Protein AF-A0A925MER8-F1 (afdb_monomer)

Nearest PDB structures (foldseek):
  7y6e-assembly1_A  TM=7.657E-01  e=1.949E-02  Chelicerata
  1x5z-assembly1_A  TM=6.370E-01  e=1.069E-02  Homo sapiens
  4pbx-assembly1_A  TM=6.814E-01  e=9.476E-02  Homo sapiens
  4zma-assembly1_T  TM=6.089E-01  e=8.496E-02  Homo sapiens

Sequence (125 aa):
MDCRASITAAGPATGTFGAPIRLTATAACNTGAAEVQWLRKVNSSTVVIQPFGASATVDVTADVVGNSTFFAQARTQGTARSQATSNNVVVKVADNAPLCTAVRMTSPGNGAVPHGGHGAGADGE

Solvent-accessible surface area (backbone atoms only — not comparable to full-atom values): 7463 Å² total; per-residue (Å²): 136,82,71,64,35,44,37,43,48,49,58,60,60,59,46,41,39,76,36,79,44,62,35,41,43,51,64,48,43,87,60,71,56,46,23,28,25,36,34,36,39,56,92,92,45,77,42,80,76,39,72,74,34,79,59,42,59,50,77,43,68,33,83,60,72,41,78,42,37,33,37,37,35,22,24,42,68,95,56,93,56,78,56,23,64,28,50,79,41,58,25,40,21,40,72,64,65,70,82,69,78,74,78,72,75,70,62,78,71,94,71,70,83,76,77,76,74,87,78,82,85,84,90,88,132

Secondary structure (DSSP, 8-state):
-----EEEEE--SEEETTSEEEEEEEEE-SSS-EEEEEEEEETTEEEEEEEEES--EEEEE--SSEEEEEEEEEEETT-SS--EEPPPEEEEEEP-----TT-----------------------

pLDDT: mean 76.68, std 17.17, range [40.53, 93.38]

Structure (mmCIF, N/CA/C/O backbone):
data_AF-A0A925MER8-F1
#
_entry.id   AF-A0A925MER8-F1
#
loop_
_atom_site.group_PDB
_atom_site.id
_atom_site.type_symbol
_atom_site.label_atom_id
_atom_site.label_alt_id
_atom_site.label_comp_id
_atom_site.label_asym_id
_atom_site.label_entity_id
_atom_site.label_seq_id
_atom_site.pdbx_PDB_ins_code
_atom_site.Cartn_x
_atom_site.Cartn_y
_atom_site.Cartn_z
_atom_site.occupancy
_atom_site.B_iso_or_equiv
_atom_site.auth_seq_id
_atom_site.auth_comp_id
_atom_site.auth_asym_id
_atom_site.auth_atom_id
_atom_site.pdbx_PDB_model_num
ATOM 1 N N . MET A 1 1 ? -8.692 4.510 27.794 1.00 47.38 1 MET A N 1
ATOM 2 C CA . MET A 1 1 ? -8.894 3.355 26.893 1.00 47.38 1 MET A CA 1
ATOM 3 C C . MET A 1 1 ? -8.206 3.673 25.579 1.00 47.38 1 MET A C 1
ATOM 5 O O . MET A 1 1 ? -8.809 4.244 24.679 1.00 47.38 1 MET A O 1
ATOM 9 N N . ASP A 1 2 ? -6.919 3.372 25.494 1.00 53.72 2 ASP A N 1
ATOM 10 C CA . ASP A 1 2 ? -6.120 3.596 24.297 1.00 53.72 2 ASP A CA 1
ATOM 11 C C . ASP A 1 2 ? -6.323 2.391 23.384 1.00 53.72 2 ASP A C 1
ATOM 13 O O . ASP A 1 2 ? -5.899 1.275 23.693 1.00 53.72 2 ASP A O 1
ATOM 17 N N . CYS A 1 3 ? -7.054 2.579 22.287 1.00 57.88 3 CYS A N 1
ATOM 18 C CA . CYS A 1 3 ? -7.151 1.538 21.279 1.00 57.88 3 CYS A CA 1
ATOM 19 C C . CYS A 1 3 ? -5.821 1.498 20.520 1.00 57.88 3 CYS A C 1
ATOM 21 O O . CYS A 1 3 ? -5.539 2.348 19.671 1.00 57.88 3 CYS A O 1
ATOM 23 N N . ARG A 1 4 ? -4.956 0.559 20.908 1.00 70.00 4 ARG A N 1
ATOM 24 C CA . ARG A 1 4 ? -3.635 0.377 20.315 1.00 70.00 4 ARG A CA 1
ATOM 25 C C . ARG A 1 4 ? -3.790 -0.522 19.099 1.00 70.00 4 ARG A C 1
ATOM 27 O O . ARG A 1 4 ? -3.743 -1.743 19.218 1.00 70.00 4 ARG A O 1
ATOM 34 N N . ALA A 1 5 ? -3.984 0.093 17.938 1.00 78.75 5 ALA A N 1
ATOM 35 C CA . ALA A 1 5 ? -3.883 -0.625 16.680 1.00 78.75 5 ALA A CA 1
ATOM 36 C C . ALA A 1 5 ? -2.422 -1.065 16.461 1.00 78.75 5 ALA A C 1
ATOM 38 O O . ALA A 1 5 ? -1.489 -0.319 16.764 1.00 78.75 5 ALA A O 1
ATOM 39 N N . SER A 1 6 ? -2.197 -2.265 15.943 1.00 83.12 6 SER A N 1
ATOM 40 C CA . SER A 1 6 ? -0.920 -2.659 15.344 1.00 83.12 6 SER A CA 1
ATOM 41 C C . SER A 1 6 ? -1.143 -2.895 13.860 1.00 83.12 6 SER A C 1
ATOM 43 O O . SER A 1 6 ? -2.214 -3.351 13.465 1.00 83.12 6 SER A O 1
ATOM 45 N N . ILE A 1 7 ? -0.165 -2.542 13.025 1.00 88.81 7 ILE A N 1
ATOM 46 C CA . ILE A 1 7 ? -0.233 -2.813 11.591 1.00 88.81 7 ILE A CA 1
ATOM 47 C C . ILE A 1 7 ? 1.139 -3.185 11.038 1.00 88.81 7 ILE A C 1
ATOM 49 O O . ILE A 1 7 ? 2.155 -2.577 11.373 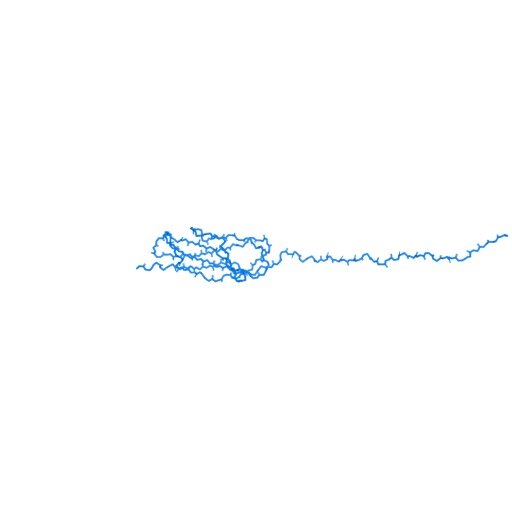1.00 88.81 7 ILE A O 1
ATOM 53 N N . THR A 1 8 ? 1.167 -4.188 10.171 1.00 89.94 8 THR A N 1
ATOM 54 C CA . THR A 1 8 ? 2.364 -4.615 9.440 1.00 89.94 8 THR A CA 1
ATOM 55 C C . THR A 1 8 ? 2.005 -4.773 7.974 1.00 89.94 8 THR A C 1
ATOM 57 O O . THR A 1 8 ? 0.947 -5.315 7.667 1.00 89.94 8 THR A O 1
ATOM 60 N N . ALA A 1 9 ? 2.859 -4.280 7.082 1.00 89.50 9 ALA A N 1
ATOM 61 C CA . ALA A 1 9 ? 2.678 -4.365 5.641 1.00 89.50 9 ALA A CA 1
ATOM 62 C C . ALA A 1 9 ? 3.739 -5.288 5.032 1.00 89.50 9 ALA A C 1
ATOM 64 O O . ALA A 1 9 ? 4.920 -5.218 5.373 1.00 89.50 9 ALA A O 1
ATOM 65 N N . ALA A 1 10 ? 3.307 -6.133 4.106 1.00 88.56 10 ALA A N 1
ATOM 66 C CA . ALA A 1 10 ? 4.130 -7.058 3.351 1.00 88.56 10 ALA A CA 1
ATOM 67 C C . ALA A 1 10 ? 3.813 -6.933 1.858 1.00 88.56 10 ALA A C 1
ATOM 69 O O . ALA A 1 10 ? 2.688 -6.634 1.453 1.00 88.56 10 ALA A O 1
ATOM 70 N N . GLY A 1 11 ? 4.824 -7.165 1.036 1.00 87.19 11 GLY A N 1
ATOM 71 C CA . GLY A 1 11 ? 4.732 -7.069 -0.411 1.00 87.19 11 GLY A CA 1
ATOM 72 C C . GLY A 1 11 ? 6.007 -7.582 -1.065 1.00 87.19 11 GLY A C 1
ATOM 73 O O . GLY A 1 11 ? 6.990 -7.844 -0.364 1.00 87.19 11 GLY A O 1
ATOM 74 N N . PRO A 1 12 ? 6.013 -7.737 -2.394 1.00 85.81 12 PRO A N 1
ATOM 75 C CA . PRO A 1 12 ? 7.214 -8.135 -3.106 1.00 85.81 12 PRO A CA 1
ATOM 76 C C . PRO A 1 12 ? 8.263 -7.018 -3.036 1.00 85.81 12 PRO A C 1
ATOM 78 O O . PRO A 1 12 ? 7.935 -5.841 -3.127 1.00 85.81 12 PRO A O 1
ATOM 81 N N . ALA A 1 13 ? 9.539 -7.377 -2.894 1.00 83.31 13 ALA A N 1
ATOM 82 C CA . ALA A 1 13 ? 10.635 -6.400 -2.890 1.00 83.31 13 ALA A CA 1
ATOM 83 C C . ALA A 1 13 ? 10.943 -5.846 -4.296 1.00 83.31 13 ALA A C 1
ATOM 85 O O . ALA A 1 13 ? 11.594 -4.809 -4.443 1.00 83.31 13 ALA A O 1
ATOM 86 N N . THR A 1 14 ? 10.474 -6.531 -5.338 1.00 82.25 14 THR A N 1
ATOM 87 C CA . THR A 1 14 ? 10.684 -6.181 -6.742 1.00 82.25 14 THR A CA 1
ATOM 88 C C . THR A 1 14 ? 9.377 -6.261 -7.520 1.00 82.25 14 THR A C 1
ATOM 90 O O . THR A 1 14 ? 8.490 -7.051 -7.203 1.00 82.25 14 THR A O 1
ATOM 93 N N . GLY A 1 15 ? 9.258 -5.428 -8.546 1.00 82.62 15 GLY A N 1
ATOM 94 C CA . GLY A 1 15 ? 8.139 -5.436 -9.477 1.00 82.62 15 GLY A CA 1
ATOM 95 C C . GLY A 1 15 ? 8.611 -5.129 -10.890 1.00 82.62 15 GLY A C 1
ATOM 96 O O . GLY A 1 15 ? 9.740 -4.683 -11.102 1.00 82.62 15 GLY A O 1
ATOM 97 N N . THR A 1 16 ? 7.724 -5.346 -11.848 1.00 83.31 16 THR A N 1
ATOM 98 C CA . THR A 1 16 ? 7.958 -5.055 -13.263 1.00 83.31 16 THR A CA 1
ATOM 99 C C . THR A 1 16 ? 6.981 -3.975 -13.694 1.00 83.31 16 THR A C 1
ATOM 101 O O . THR A 1 16 ? 5.817 -4.026 -13.302 1.00 83.31 16 THR A O 1
ATOM 104 N N . PHE A 1 17 ? 7.431 -2.989 -14.468 1.00 82.88 17 PHE A N 1
ATOM 105 C CA . PHE A 1 17 ? 6.558 -1.923 -14.961 1.00 82.88 17 PHE A CA 1
ATOM 106 C C . PHE A 1 17 ? 5.320 -2.492 -15.681 1.00 82.88 17 PHE A C 1
ATOM 108 O O . PHE A 1 17 ? 5.422 -3.408 -16.496 1.00 82.88 17 PHE A O 1
ATOM 115 N N . GLY A 1 18 ? 4.137 -1.972 -15.363 1.00 80.38 18 GLY A N 1
ATOM 116 C CA . GLY A 1 18 ? 2.862 -2.465 -15.892 1.00 80.38 18 GLY A CA 1
ATOM 117 C C . GLY A 1 18 ? 2.371 -3.791 -15.293 1.00 80.38 18 GLY A C 1
ATOM 118 O O . GLY A 1 18 ? 1.278 -4.230 -15.639 1.00 80.38 18 GLY A O 1
ATOM 119 N N . ALA A 1 19 ? 3.121 -4.421 -14.381 1.00 82.69 19 ALA A N 1
ATOM 120 C CA . ALA A 1 19 ? 2.665 -5.603 -13.655 1.00 82.69 19 ALA A CA 1
ATOM 121 C C . ALA A 1 19 ? 1.901 -5.219 -12.369 1.00 82.69 19 ALA A C 1
ATOM 123 O O . ALA A 1 19 ? 2.214 -4.199 -11.738 1.00 82.69 19 ALA A O 1
ATOM 124 N N . PRO A 1 20 ? 0.920 -6.038 -11.945 1.00 86.44 20 PRO A N 1
ATOM 125 C CA . PRO A 1 20 ? 0.240 -5.848 -10.672 1.00 86.44 20 PRO A CA 1
ATOM 126 C C . PRO A 1 20 ? 1.161 -6.221 -9.501 1.00 86.44 20 PRO A C 1
ATOM 128 O O . PRO A 1 20 ? 1.739 -7.307 -9.450 1.00 86.44 20 PRO A O 1
ATOM 131 N N . ILE A 1 21 ? 1.276 -5.314 -8.536 1.00 88.94 21 ILE A N 1
ATOM 132 C CA . ILE A 1 21 ? 1.954 -5.504 -7.255 1.00 88.94 21 ILE A CA 1
ATOM 133 C C . ILE A 1 21 ? 0.880 -5.677 -6.189 1.00 88.94 21 ILE A C 1
ATOM 135 O O . ILE A 1 21 ? 0.160 -4.731 -5.861 1.00 88.94 21 ILE A O 1
ATOM 139 N N . ARG A 1 22 ? 0.811 -6.873 -5.608 1.00 91.56 22 ARG A N 1
ATOM 140 C CA . ARG A 1 22 ? -0.111 -7.165 -4.514 1.00 91.56 22 ARG A CA 1
ATOM 141 C C . ARG A 1 22 ? 0.551 -6.905 -3.169 1.00 91.56 22 ARG A C 1
ATOM 143 O O . ARG A 1 22 ? 1.554 -7.531 -2.827 1.00 91.56 22 ARG A O 1
ATOM 150 N N . LEU A 1 23 ? -0.023 -5.988 -2.402 1.00 91.19 23 LEU A N 1
ATOM 151 C CA . LEU A 1 23 ? 0.415 -5.645 -1.056 1.00 91.19 23 LEU A CA 1
ATOM 152 C C . LEU A 1 23 ? -0.619 -6.140 -0.045 1.00 91.19 23 LEU A C 1
ATOM 154 O O . LEU A 1 23 ? -1.825 -6.079 -0.280 1.00 91.19 23 LEU A O 1
ATOM 158 N N . THR A 1 24 ? -0.141 -6.638 1.090 1.00 92.69 24 THR A N 1
ATOM 159 C CA . THR A 1 24 ? -0.982 -7.160 2.171 1.00 92.69 24 THR A CA 1
ATOM 160 C C . THR A 1 24 ? -0.602 -6.488 3.473 1.00 92.69 24 THR A C 1
ATOM 162 O O . THR A 1 24 ? 0.567 -6.451 3.843 1.00 92.69 24 THR A O 1
ATOM 165 N N . ALA A 1 25 ? -1.588 -5.966 4.184 1.00 90.25 25 ALA A N 1
ATOM 166 C CA . ALA A 1 25 ? -1.438 -5.444 5.522 1.00 90.25 25 ALA A CA 1
ATOM 167 C C . ALA A 1 25 ? -2.143 -6.379 6.498 1.00 90.25 25 ALA A C 1
ATOM 169 O O . ALA A 1 25 ? -3.119 -7.044 6.166 1.00 90.25 25 ALA A O 1
ATOM 170 N N . THR A 1 26 ? -1.643 -6.438 7.719 1.00 89.12 26 THR A N 1
ATOM 171 C CA . THR A 1 26 ? -2.312 -7.101 8.835 1.00 89.12 26 THR A CA 1
ATOM 172 C C . THR A 1 26 ? -2.486 -6.058 9.911 1.00 89.12 26 THR A C 1
ATOM 174 O O . THR A 1 26 ? -1.484 -5.561 10.420 1.00 89.12 26 THR A O 1
ATOM 177 N N . ALA A 1 27 ? -3.733 -5.695 10.208 1.00 86.94 27 ALA A N 1
ATOM 178 C CA . ALA A 1 27 ? -4.067 -4.743 11.254 1.00 86.94 27 ALA A CA 1
ATOM 179 C C . ALA A 1 27 ? -4.847 -5.440 12.371 1.00 86.94 27 ALA A C 1
ATOM 181 O O . ALA A 1 27 ? -5.767 -6.207 12.093 1.00 86.94 27 ALA A O 1
ATOM 182 N N . ALA A 1 28 ? -4.491 -5.163 13.621 1.00 83.94 28 ALA A N 1
ATOM 183 C CA . ALA A 1 28 ? -5.198 -5.673 14.787 1.00 83.94 28 ALA A CA 1
ATOM 184 C C . ALA A 1 28 ? -5.563 -4.518 15.717 1.00 83.94 28 ALA A C 1
ATOM 186 O O . ALA A 1 28 ? -4.698 -3.728 16.093 1.00 83.94 28 ALA A O 1
ATOM 187 N N . CYS A 1 29 ? -6.836 -4.444 16.103 1.00 82.75 29 CYS A N 1
ATOM 188 C CA . CYS A 1 29 ? -7.330 -3.538 17.135 1.00 82.75 29 CYS A CA 1
ATOM 189 C C . CYS A 1 29 ? -7.826 -4.363 18.324 1.00 82.75 29 CYS A C 1
ATOM 191 O O . CYS A 1 29 ? -8.484 -5.385 18.149 1.00 82.75 29 CYS A O 1
ATOM 193 N N . ASN A 1 30 ? -7.543 -3.908 19.545 1.00 78.44 30 ASN A N 1
ATOM 194 C CA . ASN A 1 30 ? -8.041 -4.540 20.772 1.00 78.44 30 ASN A CA 1
ATOM 195 C C . ASN A 1 30 ? -9.552 -4.331 20.991 1.00 78.44 30 ASN A C 1
ATOM 197 O O . ASN A 1 30 ? -10.151 -5.010 21.819 1.00 78.44 30 ASN A O 1
ATOM 201 N N . THR A 1 31 ? -10.162 -3.399 20.258 1.00 75.81 31 THR A N 1
ATOM 202 C CA . THR A 1 31 ? -11.589 -3.066 20.324 1.00 75.81 31 THR A CA 1
ATOM 203 C C . THR A 1 31 ? -12.078 -2.614 18.953 1.00 75.81 31 THR A C 1
ATOM 205 O O . THR A 1 31 ? -11.539 -1.654 18.411 1.00 75.81 31 THR A O 1
ATOM 208 N N . GLY A 1 32 ? -13.123 -3.260 18.429 1.00 76.81 32 GLY A N 1
ATOM 209 C CA . GLY A 1 32 ? -13.761 -2.900 17.156 1.00 76.81 32 GLY A CA 1
ATOM 210 C C . GLY A 1 32 ? -13.073 -3.465 15.907 1.00 76.81 32 GLY A C 1
ATOM 211 O O . GLY A 1 32 ? -12.053 -4.148 15.986 1.00 76.81 32 GLY A O 1
ATOM 212 N N . ALA A 1 33 ? -13.661 -3.185 14.740 1.00 84.31 33 ALA A N 1
ATOM 213 C CA . ALA A 1 33 ? -13.082 -3.541 13.448 1.00 84.31 33 ALA A CA 1
ATOM 214 C C . ALA A 1 33 ? -11.950 -2.570 13.074 1.00 84.31 33 ALA A C 1
ATOM 216 O O . ALA A 1 33 ? -12.062 -1.364 13.299 1.00 84.31 33 ALA A O 1
ATOM 217 N N . ALA A 1 34 ? -10.870 -3.088 12.489 1.00 86.81 34 ALA A N 1
ATOM 218 C CA . ALA A 1 34 ? -9.775 -2.272 11.980 1.00 86.81 34 ALA A CA 1
ATOM 219 C C . ALA A 1 34 ? -10.050 -1.845 10.532 1.00 86.81 34 ALA A C 1
ATOM 221 O O . ALA A 1 34 ? -10.428 -2.660 9.692 1.00 86.81 34 ALA A O 1
ATOM 222 N N . GLU A 1 35 ? -9.815 -0.573 10.237 1.00 89.75 35 GLU A N 1
ATOM 223 C CA . GLU A 1 35 ? -9.783 -0.036 8.883 1.00 89.75 35 GLU A CA 1
ATOM 224 C C . GLU A 1 35 ? -8.339 0.267 8.492 1.00 89.75 35 GLU A C 1
ATOM 226 O O . GLU A 1 35 ? -7.576 0.846 9.272 1.00 89.75 35 GLU A O 1
ATOM 231 N N . VAL A 1 36 ? -7.977 -0.090 7.264 1.00 91.50 36 VAL A N 1
ATOM 232 C CA . VAL A 1 36 ? -6.640 0.091 6.707 1.00 91.50 36 VAL A CA 1
ATOM 233 C C . VAL A 1 36 ? -6.694 1.041 5.518 1.00 91.50 36 VAL A C 1
ATOM 235 O O . VAL A 1 36 ? -7.541 0.902 4.640 1.00 91.50 36 VAL A O 1
ATOM 238 N N . GLN A 1 37 ? -5.771 1.998 5.495 1.00 93.38 37 GLN A N 1
ATOM 239 C CA . GLN A 1 37 ? -5.509 2.892 4.370 1.00 93.38 37 GLN A CA 1
ATOM 240 C C . GLN A 1 37 ? -4.138 2.574 3.780 1.00 93.38 37 GLN A C 1
ATOM 242 O O . GLN A 1 37 ? -3.172 2.412 4.527 1.00 93.38 37 GLN A O 1
ATOM 247 N N . TRP A 1 38 ? -4.037 2.548 2.452 1.00 93.38 38 TRP A N 1
ATOM 248 C CA . TRP A 1 38 ? -2.766 2.369 1.752 1.00 93.38 38 TRP A CA 1
ATOM 249 C C . TRP A 1 38 ? -2.261 3.680 1.180 1.00 93.38 38 TRP A C 1
ATOM 251 O O . TRP A 1 38 ? -2.991 4.394 0.488 1.00 93.38 38 TRP A O 1
ATOM 261 N N . LEU A 1 39 ? -0.987 3.966 1.432 1.00 93.25 39 LEU A N 1
ATOM 262 C CA . LEU A 1 39 ? -0.310 5.159 0.959 1.00 93.25 39 LEU A CA 1
ATOM 263 C C . LEU A 1 39 ? 0.989 4.789 0.241 1.00 93.25 39 LEU A C 1
ATOM 265 O O . LEU A 1 39 ? 1.699 3.844 0.594 1.00 93.25 39 LEU A O 1
ATOM 269 N N . ARG A 1 40 ? 1.309 5.576 -0.779 1.00 90.94 40 ARG A N 1
ATOM 270 C CA . ARG A 1 40 ? 2.551 5.496 -1.540 1.00 90.94 40 ARG A CA 1
ATOM 271 C C . ARG A 1 40 ? 3.325 6.783 -1.348 1.00 90.94 40 ARG A C 1
ATOM 273 O O . ARG A 1 40 ? 2.792 7.863 -1.580 1.00 90.94 40 ARG A O 1
ATOM 280 N N . LYS A 1 41 ? 4.596 6.671 -0.987 1.00 89.38 41 LYS A N 1
ATOM 281 C CA . LYS A 1 41 ? 5.541 7.781 -1.022 1.00 89.38 41 LYS A CA 1
ATOM 282 C C . LYS A 1 41 ? 6.305 7.739 -2.340 1.00 89.38 41 LYS A C 1
ATOM 284 O O . LYS A 1 41 ? 7.014 6.772 -2.625 1.00 89.38 41 LYS A O 1
ATOM 289 N N . VAL A 1 42 ? 6.149 8.797 -3.127 1.00 78.00 42 VAL A N 1
ATOM 290 C CA . VAL A 1 42 ? 6.907 9.050 -4.353 1.00 78.00 42 VAL A CA 1
ATOM 291 C C . VAL A 1 42 ? 7.716 10.317 -4.107 1.00 78.00 42 VAL A C 1
ATOM 293 O O . VAL A 1 42 ? 7.151 11.398 -3.940 1.00 78.00 42 VAL A O 1
ATOM 296 N N . ASN A 1 43 ? 9.041 10.180 -4.020 1.00 76.06 43 ASN A N 1
ATOM 297 C CA . ASN A 1 43 ? 9.944 11.248 -3.581 1.00 76.06 43 ASN A CA 1
ATOM 298 C C . ASN A 1 43 ? 9.539 11.813 -2.202 1.00 76.06 43 ASN A C 1
ATOM 300 O O . ASN A 1 43 ? 9.610 11.110 -1.190 1.00 76.06 43 ASN A O 1
ATOM 304 N N . SER A 1 44 ? 9.091 13.069 -2.166 1.00 81.00 44 SER A N 1
ATOM 305 C CA . SER A 1 44 ? 8.640 13.770 -0.958 1.00 81.00 44 SER A CA 1
ATOM 306 C C . SER A 1 44 ? 7.117 13.838 -0.824 1.00 81.00 44 SER A C 1
ATOM 308 O O . SER A 1 44 ? 6.628 14.343 0.183 1.00 81.00 44 SER A O 1
ATOM 310 N N . SER A 1 45 ? 6.369 13.314 -1.799 1.00 85.06 45 SER A N 1
ATOM 311 C CA . SER A 1 45 ? 4.908 13.372 -1.814 1.00 85.06 45 SER A CA 1
ATOM 312 C C . SER A 1 45 ? 4.297 12.031 -1.426 1.00 85.06 45 SER A C 1
ATOM 314 O O . SER A 1 45 ? 4.690 10.976 -1.927 1.00 85.06 45 SER A O 1
ATOM 316 N N . THR A 1 46 ? 3.306 12.083 -0.541 1.00 90.00 46 THR A N 1
ATOM 317 C CA . THR A 1 46 ? 2.499 10.927 -0.151 1.00 90.00 46 THR A CA 1
ATOM 318 C C . THR A 1 46 ? 1.176 10.969 -0.899 1.00 90.00 46 THR A C 1
ATOM 320 O O . THR A 1 46 ? 0.454 11.960 -0.832 1.00 90.00 46 THR A O 1
ATOM 323 N N . VAL A 1 47 ? 0.848 9.880 -1.583 1.00 90.81 47 VAL A N 1
ATOM 324 C CA . VAL A 1 47 ? -0.395 9.705 -2.333 1.00 90.81 47 VAL A CA 1
ATOM 325 C C . VAL A 1 47 ? -1.198 8.585 -1.687 1.00 90.81 47 VAL A C 1
ATOM 327 O O . VAL A 1 47 ? -0.653 7.526 -1.374 1.00 90.81 47 VAL A O 1
ATOM 330 N N . VAL A 1 48 ? -2.493 8.810 -1.482 1.00 92.00 48 VAL A N 1
ATOM 331 C CA . VAL A 1 48 ? -3.413 7.774 -1.000 1.00 92.00 48 VAL A CA 1
ATOM 332 C C . VAL A 1 48 ? -3.768 6.866 -2.174 1.00 92.00 48 VAL A C 1
ATOM 334 O O . VAL A 1 48 ? -4.306 7.331 -3.172 1.00 92.00 48 VAL A O 1
ATOM 337 N N . ILE A 1 49 ? -3.458 5.579 -2.048 1.00 91.12 49 ILE A N 1
ATOM 338 C CA . ILE A 1 49 ? -3.805 4.552 -3.038 1.00 91.12 49 ILE A CA 1
ATOM 339 C C . ILE A 1 49 ? -5.218 4.047 -2.777 1.00 91.12 49 ILE A C 1
ATOM 341 O O . ILE A 1 49 ? -6.040 3.964 -3.682 1.00 91.12 49 ILE A O 1
ATOM 345 N N . GLN A 1 50 ? -5.481 3.691 -1.522 1.00 91.81 50 GLN A N 1
ATOM 346 C CA . GLN A 1 50 ? -6.754 3.142 -1.087 1.00 91.81 50 GLN A CA 1
ATOM 347 C C . GLN A 1 50 ? -7.164 3.866 0.191 1.00 91.81 50 GLN A C 1
ATOM 349 O O . GLN A 1 50 ? -6.342 3.932 1.110 1.00 91.81 50 GLN A O 1
ATOM 354 N N . PRO A 1 51 ? -8.390 4.413 0.272 1.00 91.69 51 PRO A N 1
ATOM 355 C CA . PRO A 1 51 ? -8.895 5.025 1.495 1.00 91.69 51 PRO A CA 1
ATOM 356 C C . PRO A 1 51 ? -9.053 3.983 2.612 1.00 91.69 51 PRO A C 1
ATOM 358 O O . PRO A 1 51 ? -8.950 2.780 2.376 1.00 91.69 51 PRO A O 1
ATOM 361 N N . PHE A 1 52 ? -9.314 4.451 3.834 1.00 88.31 52 PHE A N 1
ATOM 362 C CA . PHE A 1 52 ? -9.617 3.567 4.958 1.00 88.31 52 PHE A CA 1
ATOM 363 C C . PHE A 1 52 ? -10.799 2.652 4.632 1.00 88.31 52 PHE A C 1
ATOM 365 O O . PHE A 1 52 ? -11.884 3.127 4.300 1.00 88.31 52 PHE A O 1
ATOM 372 N N . GLY A 1 53 ? -10.585 1.348 4.763 1.00 88.38 53 GLY A N 1
ATOM 373 C CA . GLY A 1 53 ? -11.633 0.344 4.637 1.00 88.38 53 GLY A CA 1
ATOM 374 C C . GLY A 1 53 ? -11.234 -0.972 5.293 1.00 88.38 53 GLY A C 1
ATOM 375 O O . GLY A 1 53 ? -10.115 -1.122 5.777 1.00 88.38 53 GLY A O 1
ATOM 376 N N . ALA A 1 54 ? -12.144 -1.945 5.300 1.00 84.88 54 ALA A N 1
ATOM 377 C CA . ALA A 1 54 ? -11.887 -3.266 5.883 1.00 84.88 54 ALA A CA 1
ATOM 378 C C . ALA A 1 54 ? -10.872 -4.107 5.076 1.00 84.88 54 ALA A C 1
ATOM 380 O O . ALA A 1 54 ? -10.336 -5.094 5.576 1.00 84.88 54 ALA A O 1
ATOM 381 N N . SER A 1 55 ? -10.600 -3.727 3.823 1.00 86.00 55 SER A N 1
ATOM 382 C CA . SER A 1 55 ? -9.673 -4.435 2.941 1.00 86.00 55 SER A CA 1
ATOM 383 C C . SER A 1 55 ? -8.222 -4.152 3.316 1.00 86.00 55 SER A C 1
ATOM 385 O O . SER A 1 55 ? -7.692 -3.074 3.050 1.00 86.00 55 SER A O 1
ATOM 387 N N . ALA A 1 56 ? -7.552 -5.155 3.875 1.00 85.62 56 ALA A N 1
ATOM 388 C CA . ALA A 1 56 ? -6.138 -5.058 4.216 1.00 85.62 56 ALA A CA 1
ATOM 389 C C . ALA A 1 56 ? -5.202 -5.375 3.030 1.00 85.62 56 ALA A C 1
ATOM 391 O O . ALA A 1 56 ? -4.002 -5.133 3.106 1.00 85.62 56 ALA A O 1
ATOM 392 N N . THR A 1 57 ? -5.732 -5.872 1.912 1.00 90.19 57 THR A N 1
ATOM 393 C CA . THR A 1 57 ? -4.987 -6.099 0.664 1.00 90.19 57 THR A CA 1
ATOM 394 C C . THR A 1 57 ? -5.279 -5.017 -0.364 1.00 90.19 57 THR A C 1
ATOM 396 O O . THR A 1 57 ? -6.428 -4.595 -0.484 1.00 90.19 57 THR A O 1
ATOM 399 N N . VAL A 1 58 ? -4.262 -4.625 -1.131 1.00 91.00 58 VAL A N 1
ATOM 400 C CA . VAL A 1 58 ? -4.402 -3.727 -2.284 1.00 91.00 58 VAL A CA 1
ATOM 401 C C . VAL A 1 58 ? -3.552 -4.229 -3.447 1.00 91.00 58 VAL A C 1
ATOM 403 O O . VAL A 1 58 ? -2.429 -4.697 -3.251 1.00 91.00 58 VAL A O 1
ATOM 406 N N . ASP A 1 59 ? -4.082 -4.101 -4.657 1.00 90.50 59 ASP A N 1
ATOM 407 C CA . ASP A 1 59 ? -3.362 -4.358 -5.897 1.00 90.50 59 ASP A CA 1
ATOM 408 C C . ASP A 1 59 ? -3.027 -3.014 -6.552 1.00 90.50 59 ASP A C 1
ATOM 410 O O . ASP A 1 59 ? -3.907 -2.211 -6.861 1.00 90.50 59 ASP A O 1
ATOM 414 N N . VAL A 1 60 ? -1.735 -2.740 -6.720 1.00 87.62 60 VAL A N 1
ATOM 415 C CA . VAL A 1 60 ? -1.219 -1.509 -7.329 1.00 87.62 60 VAL A CA 1
ATOM 416 C C . VAL A 1 60 ? -0.518 -1.850 -8.627 1.00 87.62 60 VAL A C 1
ATOM 418 O O . VAL A 1 60 ? 0.337 -2.727 -8.659 1.00 87.62 60 VAL A O 1
ATOM 421 N N . THR A 1 61 ? -0.814 -1.114 -9.694 1.00 87.50 61 THR A N 1
ATOM 422 C CA . THR A 1 61 ? -0.052 -1.249 -10.940 1.00 87.50 61 THR A CA 1
ATOM 423 C C . THR A 1 61 ? 1.264 -0.485 -10.831 1.00 87.50 61 THR A C 1
ATOM 425 O O . THR A 1 61 ? 1.295 0.674 -10.406 1.00 87.50 61 THR A O 1
ATOM 428 N N . ALA A 1 62 ? 2.363 -1.137 -11.203 1.00 83.25 62 ALA A N 1
ATOM 429 C CA . ALA A 1 62 ? 3.688 -0.535 -11.227 1.00 83.25 62 ALA A CA 1
ATOM 430 C C . ALA A 1 62 ? 3.817 0.484 -12.377 1.00 83.25 62 ALA A C 1
ATOM 432 O O . ALA A 1 62 ? 4.283 0.153 -13.461 1.00 83.25 62 ALA A O 1
ATOM 433 N N . ASP A 1 63 ? 3.393 1.722 -12.135 1.00 80.75 63 ASP A N 1
ATOM 434 C CA . ASP A 1 63 ? 3.357 2.799 -13.142 1.00 80.75 63 ASP A CA 1
ATOM 435 C C . ASP A 1 63 ? 4.626 3.674 -13.167 1.00 80.75 63 ASP A C 1
ATOM 437 O O . ASP A 1 63 ? 4.809 4.514 -14.037 1.00 80.75 63 ASP A O 1
ATOM 441 N N . VAL A 1 64 ? 5.541 3.500 -12.210 1.00 80.00 64 VAL A N 1
ATOM 442 C CA . VAL A 1 64 ? 6.782 4.290 -12.156 1.00 80.00 64 VAL A CA 1
ATOM 443 C C . VAL A 1 64 ? 7.959 3.366 -11.919 1.00 80.00 64 VAL A C 1
ATOM 445 O O . VAL A 1 64 ? 7.959 2.588 -10.963 1.00 80.00 64 VAL A O 1
ATOM 448 N N . VAL A 1 65 ? 8.962 3.488 -12.781 1.00 83.06 65 VAL A N 1
ATOM 449 C CA . VAL A 1 65 ? 10.240 2.779 -12.693 1.00 83.06 65 VAL A CA 1
ATOM 450 C C . VAL A 1 65 ? 11.083 3.366 -11.563 1.00 83.06 65 VAL A C 1
ATOM 452 O O . VAL A 1 65 ? 11.112 4.578 -11.351 1.00 83.06 65 VAL A O 1
ATOM 455 N N . GLY A 1 66 ? 11.781 2.500 -10.830 1.00 83.25 66 GLY A N 1
ATOM 456 C CA . GLY A 1 66 ? 12.609 2.873 -9.687 1.00 83.25 66 GLY A CA 1
ATOM 457 C C . GLY A 1 66 ? 12.001 2.460 -8.349 1.00 83.25 66 GLY A C 1
ATOM 458 O O . GLY A 1 66 ? 11.215 1.515 -8.254 1.00 83.25 66 GLY A O 1
ATOM 459 N N . ASN A 1 67 ? 12.407 3.137 -7.276 1.00 86.44 67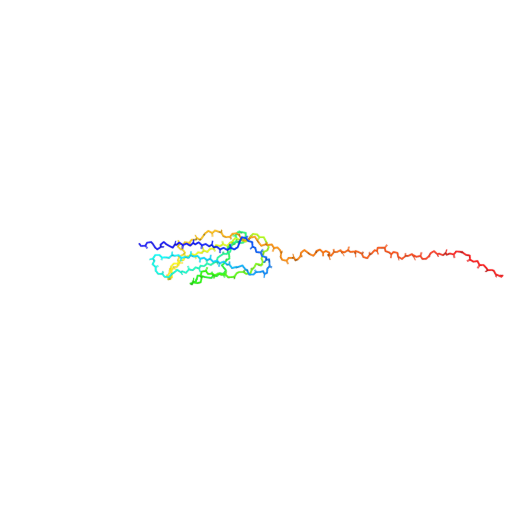 ASN A N 1
ATOM 460 C CA . ASN A 1 67 ? 12.038 2.746 -5.919 1.00 86.44 67 ASN A CA 1
ATOM 461 C C . ASN A 1 67 ? 10.720 3.406 -5.510 1.00 86.44 67 ASN A C 1
ATOM 463 O O . ASN A 1 67 ? 10.654 4.614 -5.295 1.00 86.44 67 ASN A O 1
ATOM 467 N N . SER A 1 68 ? 9.680 2.595 -5.337 1.00 86.12 68 SER A N 1
ATOM 468 C CA . SER A 1 68 ? 8.407 3.035 -4.772 1.00 86.12 68 SER A CA 1
ATOM 469 C C . SER A 1 68 ? 8.292 2.563 -3.331 1.00 86.12 68 SER A C 1
ATOM 471 O O . SER A 1 68 ? 8.431 1.376 -3.048 1.00 86.12 68 SER A O 1
ATOM 473 N N . THR A 1 69 ? 8.044 3.492 -2.409 1.00 91.19 69 THR A N 1
ATOM 474 C CA . THR A 1 69 ? 7.860 3.157 -0.994 1.00 91.19 69 THR A CA 1
ATOM 475 C C . THR A 1 69 ? 6.378 3.129 -0.666 1.00 91.19 69 THR A C 1
ATOM 477 O O . THR A 1 69 ? 5.679 4.119 -0.864 1.00 91.19 69 THR A O 1
ATOM 480 N N . PHE A 1 70 ? 5.905 2.016 -0.129 1.00 91.62 70 PHE A N 1
ATOM 481 C CA . PHE A 1 70 ? 4.523 1.816 0.282 1.00 91.62 70 PHE A CA 1
ATOM 482 C C . PHE A 1 70 ? 4.450 1.643 1.788 1.00 91.62 70 PHE A C 1
ATOM 484 O O . PHE A 1 70 ? 5.355 1.092 2.411 1.00 91.62 70 PHE A O 1
ATOM 491 N N . PHE A 1 71 ? 3.375 2.132 2.381 1.00 93.00 71 PHE A N 1
ATOM 492 C CA . PHE A 1 71 ? 3.081 1.931 3.789 1.00 93.00 71 PHE A CA 1
ATOM 493 C C . PHE A 1 71 ? 1.574 2.026 3.998 1.00 93.00 71 PHE A C 1
ATOM 495 O O . PHE A 1 71 ? 0.848 2.614 3.195 1.00 93.00 71 PHE A O 1
ATOM 502 N N . ALA A 1 72 ? 1.107 1.425 5.078 1.00 92.62 72 ALA A N 1
ATOM 503 C CA . ALA A 1 72 ? -0.291 1.397 5.438 1.00 92.62 72 ALA A CA 1
ATOM 504 C C . ALA A 1 72 ? -0.500 2.051 6.803 1.00 92.62 72 ALA A C 1
ATOM 506 O O . ALA A 1 72 ? 0.383 2.051 7.664 1.00 92.62 72 ALA A O 1
ATOM 507 N N . GLN A 1 73 ? -1.687 2.604 7.005 1.00 92.50 73 GLN A N 1
ATOM 508 C CA . GLN A 1 73 ? -2.121 3.131 8.291 1.00 92.50 73 GLN A CA 1
ATOM 509 C C . GLN A 1 73 ? -3.365 2.383 8.743 1.00 92.50 73 GLN A C 1
ATOM 511 O O . GLN A 1 73 ? -4.253 2.114 7.938 1.00 92.50 73 GLN A O 1
ATOM 516 N N . ALA A 1 74 ? -3.423 2.059 10.030 1.00 90.25 74 ALA A N 1
ATOM 517 C CA . ALA A 1 74 ? -4.589 1.455 10.653 1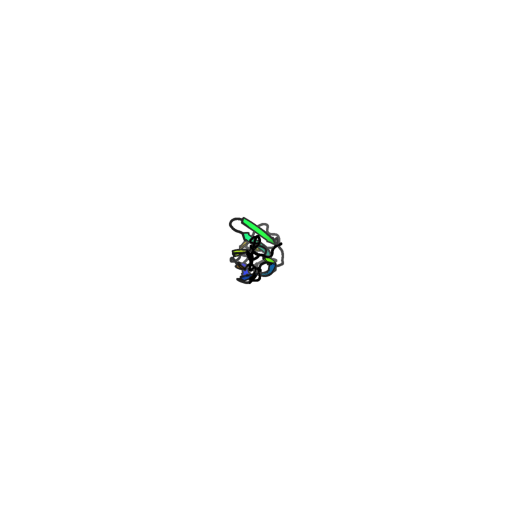.00 90.25 74 ALA A CA 1
ATOM 518 C C . ALA A 1 74 ? -5.286 2.453 11.570 1.00 90.25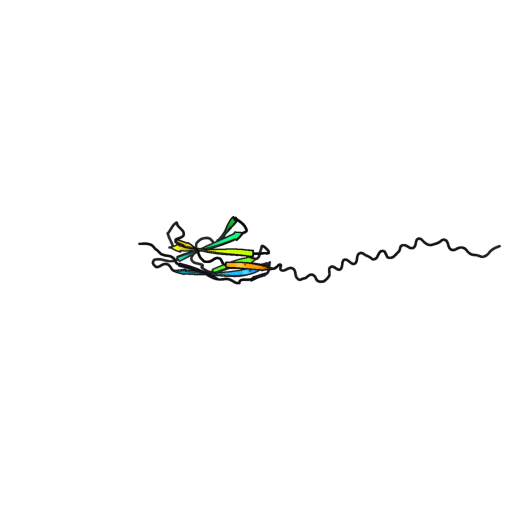 74 ALA A C 1
ATOM 520 O O . ALA A 1 74 ? -4.651 3.248 12.276 1.00 90.25 74 ALA A O 1
ATOM 521 N N . ARG A 1 75 ? -6.609 2.360 11.595 1.00 89.38 75 ARG A N 1
ATOM 522 C CA . ARG A 1 75 ? -7.462 3.009 12.584 1.00 89.38 75 ARG A CA 1
ATOM 523 C C . ARG A 1 75 ? -8.591 2.072 12.977 1.00 89.38 75 ARG A C 1
ATOM 525 O O . ARG A 1 75 ? -8.925 1.150 12.242 1.00 89.38 75 ARG A O 1
ATOM 532 N N . THR A 1 76 ? -9.211 2.337 14.112 1.00 88.00 76 THR A N 1
ATOM 533 C CA . THR A 1 76 ? -10.441 1.642 14.497 1.00 88.00 76 THR A CA 1
ATOM 534 C C . THR A 1 76 ? -11.625 2.246 13.752 1.00 88.00 76 THR A C 1
ATOM 536 O O . THR A 1 76 ? -11.711 3.470 13.616 1.00 88.00 76 THR A O 1
ATOM 539 N N . GLN A 1 77 ? -12.539 1.411 13.268 1.00 83.25 77 GLN A N 1
ATOM 540 C CA . GLN A 1 77 ? -13.746 1.860 12.585 1.00 83.25 77 GLN A CA 1
ATO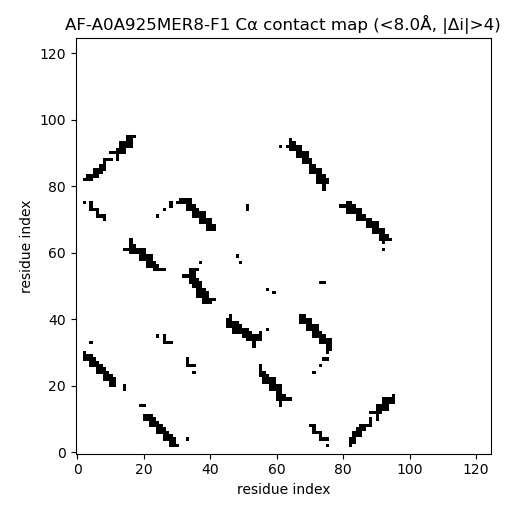M 541 C C . GLN A 1 77 ? -14.515 2.867 13.453 1.00 83.25 77 GLN A C 1
ATOM 543 O O . GLN A 1 77 ? -14.718 2.657 14.648 1.00 83.25 77 GLN A O 1
ATOM 548 N N . GLY A 1 78 ? -14.908 3.990 12.850 1.00 78.56 78 GLY A N 1
ATOM 549 C CA . GLY A 1 78 ? -15.573 5.092 13.554 1.00 78.56 78 GLY A CA 1
ATOM 550 C C . GLY A 1 78 ? -14.625 6.080 14.243 1.00 78.56 78 GLY A C 1
ATOM 551 O O . GLY A 1 78 ? -15.085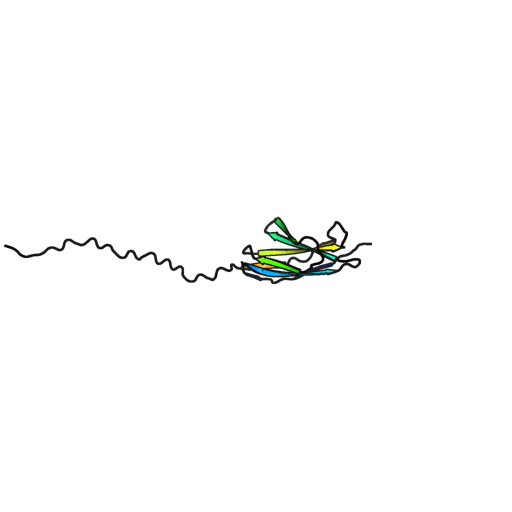 7.075 14.796 1.00 78.56 78 GLY A O 1
ATOM 552 N N . THR A 1 79 ? -13.305 5.868 14.184 1.00 81.56 79 THR A N 1
ATOM 553 C CA . THR A 1 79 ? -12.321 6.852 14.659 1.00 81.56 79 THR A CA 1
ATOM 554 C C . THR A 1 79 ? -11.836 7.754 13.525 1.00 81.56 79 THR A C 1
ATOM 556 O O . THR A 1 79 ? -11.628 7.320 12.393 1.00 81.56 79 THR A O 1
ATOM 559 N N . ALA A 1 80 ? -11.634 9.039 13.825 1.00 77.56 80 ALA A N 1
ATOM 560 C CA . ALA A 1 80 ? -11.181 10.017 12.833 1.00 77.56 80 ALA A CA 1
ATOM 561 C C . ALA A 1 80 ? -9.656 10.017 12.618 1.00 77.56 80 ALA A C 1
ATOM 563 O O . ALA A 1 80 ? -9.177 10.534 11.612 1.00 77.56 80 ALA A O 1
ATOM 564 N N . ARG A 1 81 ? -8.877 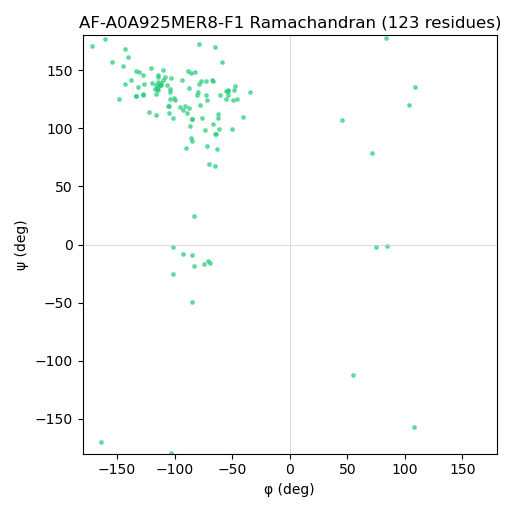9.461 13.557 1.00 81.88 81 ARG A N 1
ATOM 565 C CA . ARG A 1 81 ? -7.407 9.509 13.542 1.00 81.88 81 ARG A CA 1
ATOM 566 C C . ARG A 1 81 ? -6.804 8.131 13.304 1.00 81.88 81 ARG A C 1
ATOM 568 O O . ARG A 1 81 ? -7.229 7.154 13.909 1.00 81.88 81 ARG A O 1
ATOM 575 N N . SER A 1 82 ? -5.761 8.086 12.480 1.00 84.06 82 SER A N 1
ATOM 576 C CA . SER A 1 82 ? -4.866 6.934 12.360 1.00 84.06 82 SER A CA 1
ATOM 577 C C . SER A 1 82 ? -4.191 6.648 13.700 1.00 84.06 82 SER A C 1
ATOM 579 O O . SER A 1 82 ? -3.615 7.547 14.313 1.00 84.06 82 SER A O 1
ATOM 581 N N . GLN A 1 83 ? -4.272 5.397 14.141 1.00 87.81 83 GLN A N 1
ATOM 582 C CA . GLN A 1 83 ? -3.757 4.936 15.432 1.00 87.81 83 GLN A CA 1
ATOM 583 C C . GLN A 1 83 ? -2.421 4.207 15.287 1.00 87.81 83 GLN A C 1
ATOM 585 O O . GLN A 1 83 ? -1.629 4.195 16.224 1.00 87.81 83 GLN A O 1
ATOM 590 N N . ALA A 1 84 ? -2.157 3.625 14.115 1.00 88.38 84 ALA A N 1
ATOM 591 C CA . ALA A 1 84 ? -0.905 2.945 13.830 1.00 88.38 84 ALA A CA 1
ATOM 592 C C . ALA A 1 84 ? -0.468 3.134 12.380 1.00 88.38 84 ALA A C 1
ATOM 594 O O . ALA A 1 84 ? -1.292 3.306 11.481 1.00 88.38 84 ALA A O 1
ATOM 595 N N . THR A 1 85 ? 0.841 3.052 12.172 1.00 91.38 85 THR A N 1
ATOM 596 C CA . THR A 1 85 ? 1.490 3.122 10.862 1.00 91.38 85 THR A CA 1
ATOM 597 C C . THR A 1 85 ? 2.377 1.895 10.705 1.00 91.38 85 THR A C 1
ATOM 599 O O . THR A 1 85 ? 3.038 1.488 11.660 1.00 91.38 85 THR A O 1
ATOM 602 N N . SER A 1 86 ? 2.370 1.288 9.521 1.00 91.56 86 SER A N 1
ATOM 603 C CA . SER A 1 86 ? 3.130 0.072 9.240 1.00 91.56 86 SER A CA 1
ATOM 604 C C . SER A 1 86 ? 4.605 0.364 8.987 1.00 91.56 86 SER A C 1
ATOM 606 O O . SER A 1 86 ? 5.016 1.508 8.796 1.00 91.56 86 SER A O 1
ATOM 608 N N . ASN A 1 87 ? 5.396 -0.702 8.878 1.00 92.50 87 ASN A N 1
ATOM 609 C CA . ASN A 1 87 ? 6.703 -0.650 8.232 1.00 92.50 87 ASN A CA 1
ATOM 610 C C . ASN A 1 87 ? 6.589 -0.189 6.768 1.00 92.50 87 ASN A C 1
ATOM 612 O O . ASN A 1 87 ? 5.548 -0.346 6.120 1.00 92.50 87 ASN A O 1
ATOM 616 N N . ASN A 1 88 ? 7.692 0.338 6.243 1.00 91.75 88 ASN A N 1
ATOM 617 C CA . ASN A 1 88 ? 7.830 0.701 4.841 1.00 91.75 88 ASN A CA 1
ATOM 618 C C . ASN A 1 88 ? 8.146 -0.541 4.000 1.00 91.75 88 ASN A C 1
ATOM 620 O O . ASN A 1 88 ? 9.092 -1.273 4.287 1.00 91.75 88 ASN A O 1
ATOM 624 N N . VAL A 1 89 ? 7.382 -0.742 2.932 1.00 90.62 89 VAL A N 1
ATOM 625 C CA . VAL A 1 89 ? 7.637 -1.739 1.892 1.00 90.62 89 VAL A CA 1
ATOM 626 C C . VAL A 1 89 ? 8.241 -1.011 0.700 1.00 90.62 89 VAL A C 1
ATOM 628 O O . VAL A 1 89 ? 7.566 -0.227 0.035 1.00 90.62 89 VAL A O 1
ATOM 631 N N . VAL A 1 90 ? 9.529 -1.224 0.448 1.00 90.56 90 VAL A N 1
ATOM 632 C CA . VAL A 1 90 ? 10.210 -0.643 -0.714 1.00 90.56 90 VAL A CA 1
ATOM 633 C C . VAL A 1 90 ? 10.151 -1.650 -1.850 1.00 90.56 90 VAL A C 1
ATOM 635 O O . VAL A 1 90 ? 10.738 -2.724 -1.752 1.00 90.56 90 VAL A O 1
ATOM 638 N N . VAL A 1 91 ? 9.454 -1.291 -2.924 1.00 87.12 91 VAL A N 1
ATOM 639 C CA . VAL A 1 91 ? 9.382 -2.096 -4.143 1.00 87.12 91 VAL A CA 1
ATOM 640 C C . VAL A 1 91 ? 10.254 -1.444 -5.199 1.00 87.12 91 VAL A C 1
ATOM 642 O O . VAL A 1 91 ? 10.025 -0.294 -5.588 1.00 87.12 91 VAL A O 1
ATOM 645 N N . LYS A 1 92 ? 11.260 -2.179 -5.667 1.00 87.69 92 LYS A N 1
ATOM 646 C CA . LYS A 1 92 ? 12.072 -1.776 -6.812 1.00 87.69 92 LYS A CA 1
ATOM 647 C C . LYS A 1 92 ? 11.376 -2.219 -8.093 1.00 87.69 92 LYS A C 1
ATOM 649 O O . LYS A 1 92 ? 11.339 -3.410 -8.397 1.00 87.69 92 LYS A O 1
ATOM 654 N N . VAL A 1 93 ? 10.825 -1.264 -8.831 1.00 86.19 93 VAL A N 1
ATOM 655 C CA . VAL A 1 93 ? 10.206 -1.511 -10.133 1.00 86.19 93 VAL A CA 1
ATOM 656 C C . VAL A 1 93 ? 11.283 -1.428 -11.206 1.00 86.19 93 VAL A C 1
ATOM 658 O O . VAL A 1 93 ? 11.903 -0.379 -11.378 1.00 86.19 93 VAL A O 1
ATOM 661 N N . ALA A 1 94 ? 11.514 -2.536 -11.903 1.00 83.50 94 ALA A N 1
ATOM 662 C CA . ALA A 1 94 ? 12.345 -2.565 -13.098 1.00 83.50 94 ALA A CA 1
ATOM 663 C C . ALA A 1 94 ? 11.511 -2.200 -14.333 1.00 83.50 94 ALA A C 1
ATOM 665 O O . ALA A 1 94 ? 10.319 -2.524 -14.403 1.00 83.50 94 ALA A O 1
ATOM 666 N N . ASP A 1 95 ? 12.143 -1.550 -15.309 1.00 77.38 95 ASP A N 1
ATOM 667 C CA . ASP A 1 95 ? 11.553 -1.339 -16.624 1.00 77.38 95 ASP A CA 1
ATOM 668 C C . ASP A 1 95 ? 11.110 -2.677 -17.215 1.00 77.38 95 ASP A C 1
ATOM 670 O O . ASP A 1 95 ? 11.890 -3.623 -17.315 1.00 77.38 95 ASP A O 1
ATOM 674 N N . ASN A 1 96 ? 9.856 -2.734 -17.661 1.00 68.12 96 ASN A N 1
ATOM 675 C CA . ASN A 1 96 ? 9.360 -3.810 -18.516 1.00 68.12 96 ASN A CA 1
ATOM 676 C C . ASN A 1 96 ? 9.712 -3.549 -19.980 1.00 68.12 96 ASN A C 1
ATOM 678 O O . ASN A 1 96 ? 9.013 -4.001 -20.883 1.00 68.12 96 ASN A O 1
ATOM 682 N N . ALA A 1 97 ? 10.767 -2.771 -20.226 1.00 60.66 97 ALA A N 1
ATOM 683 C CA . ALA A 1 97 ? 11.407 -2.816 -21.514 1.00 60.66 97 ALA A CA 1
ATOM 684 C C . ALA A 1 97 ? 11.920 -4.257 -21.640 1.00 60.66 97 ALA A C 1
ATOM 686 O O . ALA A 1 97 ? 12.841 -4.622 -20.896 1.00 60.66 97 ALA A O 1
ATOM 687 N N . PRO A 1 98 ? 11.380 -5.102 -22.546 1.00 51.94 98 PRO A N 1
ATOM 688 C CA . PRO A 1 98 ? 12.235 -6.152 -23.061 1.00 51.94 98 PRO A CA 1
ATOM 689 C C . PRO A 1 98 ? 13.519 -5.429 -23.445 1.00 51.94 98 PRO A C 1
ATOM 691 O O . PRO A 1 98 ? 13.460 -4.339 -24.023 1.00 51.94 98 PRO A O 1
ATOM 694 N N . LEU A 1 99 ? 14.671 -5.963 -23.046 1.00 50.22 99 LEU A N 1
ATOM 695 C CA . LEU A 1 99 ? 15.913 -5.556 -23.672 1.00 50.22 99 LEU A CA 1
ATOM 696 C C . LEU A 1 99 ? 15.636 -5.692 -25.167 1.00 50.22 99 LEU A C 1
ATOM 698 O O . LEU A 1 99 ? 15.640 -6.804 -25.696 1.00 50.22 99 LEU A O 1
ATOM 702 N N . CYS A 1 100 ? 15.329 -4.583 -25.838 1.00 45.22 100 CYS A N 1
ATOM 703 C CA . CYS A 1 100 ? 15.357 -4.485 -27.277 1.00 45.22 100 CYS A CA 1
ATOM 704 C C . CYS A 1 100 ? 16.839 -4.528 -27.629 1.00 45.22 100 CYS A C 1
ATOM 706 O O . CYS A 1 100 ? 17.460 -3.551 -28.035 1.00 45.22 100 CYS A O 1
ATOM 708 N N . THR A 1 101 ? 17.417 -5.705 -27.410 1.00 52.91 101 THR A N 1
ATOM 709 C CA . THR A 1 101 ? 18.432 -6.292 -28.244 1.00 52.91 101 THR A CA 1
ATOM 710 C C . THR A 1 101 ? 18.001 -6.014 -29.681 1.00 52.91 101 THR A C 1
ATOM 712 O O . THR A 1 101 ? 17.003 -6.541 -30.160 1.00 52.91 101 THR A O 1
ATOM 715 N N . ALA A 1 102 ? 18.761 -5.122 -30.313 1.00 45.72 102 ALA A N 1
ATOM 716 C CA . ALA A 1 102 ? 18.673 -4.674 -31.695 1.00 45.72 102 ALA A CA 1
ATOM 717 C C . ALA A 1 102 ? 17.475 -3.778 -32.084 1.00 45.72 102 ALA A C 1
ATOM 719 O O . ALA A 1 102 ? 16.653 -4.145 -32.914 1.00 45.72 102 ALA A O 1
ATOM 720 N N . VAL A 1 103 ? 17.554 -2.490 -31.740 1.00 47.62 103 VAL A N 1
ATOM 721 C CA . VAL A 1 103 ? 17.647 -1.527 -32.852 1.00 47.62 103 VAL A CA 1
ATOM 722 C C . VAL A 1 103 ? 19.129 -1.349 -33.144 1.00 47.62 103 VAL A C 1
ATOM 724 O O . VAL A 1 103 ? 19.792 -0.422 -32.686 1.00 47.62 103 VAL A O 1
ATOM 727 N N . ARG A 1 104 ? 19.674 -2.282 -33.935 1.00 48.50 104 ARG A N 1
ATOM 728 C CA . ARG A 1 104 ? 20.744 -1.898 -34.845 1.00 48.50 104 ARG A CA 1
ATOM 729 C C . ARG A 1 104 ? 20.083 -0.916 -35.795 1.00 48.50 104 ARG A C 1
ATOM 731 O O . ARG A 1 104 ? 19.491 -1.318 -36.792 1.00 48.50 104 ARG A O 1
ATOM 738 N N . MET A 1 105 ? 20.204 0.370 -35.490 1.00 40.53 105 MET A N 1
ATOM 739 C CA . MET A 1 105 ? 20.249 1.357 -36.548 1.00 40.53 105 MET A CA 1
ATOM 740 C C . MET A 1 105 ? 21.520 1.018 -37.330 1.00 40.53 105 MET A C 1
ATOM 742 O O . MET A 1 105 ? 22.594 1.563 -37.103 1.00 40.53 105 MET A O 1
ATOM 746 N N . THR A 1 106 ? 21.421 0.038 -38.228 1.00 48.56 106 THR A N 1
ATOM 747 C CA . THR A 1 106 ? 22.191 0.161 -39.449 1.00 48.56 106 THR A CA 1
ATOM 748 C C . THR A 1 106 ? 21.556 1.372 -40.097 1.00 48.56 106 THR A C 1
ATOM 750 O O . THR A 1 106 ? 20.503 1.286 -40.720 1.00 48.56 106 THR A O 1
ATOM 753 N N . SER A 1 107 ? 22.167 2.539 -39.854 1.00 48.03 107 SER A N 1
ATOM 754 C CA . SER A 1 107 ? 22.177 3.583 -40.868 1.00 48.03 107 SER A CA 1
ATOM 755 C C . SER A 1 107 ? 22.260 2.853 -42.203 1.00 48.03 107 SER A C 1
ATOM 757 O O . SER A 1 107 ? 23.107 1.949 -42.304 1.00 48.03 107 SER A O 1
ATOM 759 N N . PRO A 1 108 ? 21.413 3.169 -43.198 1.00 48.84 108 PRO A N 1
ATOM 760 C CA . PRO A 1 108 ? 21.707 2.711 -44.540 1.00 48.84 108 PRO A CA 1
ATOM 761 C C . PRO A 1 108 ? 23.183 3.020 -44.760 1.00 48.84 108 PRO A C 1
ATOM 763 O O . PRO A 1 108 ? 23.653 4.117 -44.430 1.00 48.84 108 PRO A O 1
ATOM 766 N N . GLY A 1 109 ? 23.938 1.986 -45.132 1.00 48.03 109 GLY A N 1
ATOM 767 C CA . GLY A 1 109 ? 25.323 2.183 -45.493 1.00 48.03 109 GLY A CA 1
ATOM 768 C C . GLY A 1 109 ? 25.348 3.360 -46.453 1.00 48.03 109 GLY A C 1
ATOM 769 O O . GLY A 1 109 ? 24.500 3.439 -47.346 1.00 48.03 109 GLY A O 1
ATOM 770 N N . ASN A 1 110 ? 26.302 4.267 -46.274 1.00 48.59 110 ASN A N 1
ATOM 771 C CA . ASN A 1 110 ? 26.727 5.136 -47.359 1.00 48.59 110 ASN A CA 1
ATOM 772 C C . ASN A 1 110 ? 27.362 4.236 -48.436 1.00 48.59 110 ASN A C 1
ATOM 774 O O . ASN A 1 110 ? 28.569 4.232 -48.650 1.00 48.59 110 ASN A O 1
ATOM 778 N N . GLY A 1 111 ? 26.534 3.404 -49.062 1.00 45.97 111 GLY A N 1
ATOM 779 C CA . GLY A 1 111 ? 26.773 2.729 -50.310 1.00 45.97 111 GLY A CA 1
ATOM 780 C C . GLY A 1 111 ? 26.375 3.713 -51.388 1.00 45.97 111 GLY A C 1
ATOM 781 O O . GLY A 1 111 ? 25.219 3.783 -51.778 1.00 45.97 111 GLY A O 1
ATOM 782 N N . ALA A 1 112 ? 27.362 4.511 -51.778 1.00 44.31 112 ALA A N 1
ATOM 783 C CA . ALA A 1 112 ? 27.636 4.858 -53.159 1.00 44.31 112 ALA A CA 1
ATOM 784 C C . ALA A 1 112 ? 26.430 5.251 -54.040 1.00 44.31 112 ALA A C 1
ATOM 786 O O . ALA A 1 112 ? 25.747 4.406 -54.609 1.00 44.31 112 ALA A O 1
ATOM 787 N N . VAL A 1 113 ? 26.325 6.547 -54.339 1.00 48.00 113 VAL A N 1
ATOM 788 C CA . VAL A 1 113 ? 26.208 6.922 -55.753 1.00 48.00 113 VAL A CA 1
ATOM 789 C C . VAL A 1 113 ? 27.636 7.050 -56.293 1.00 48.00 113 VAL A C 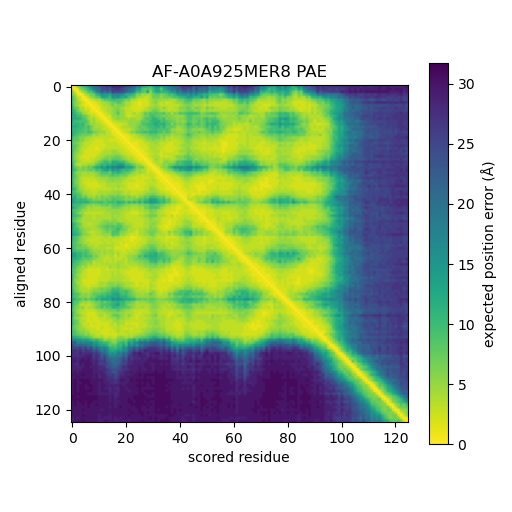1
ATOM 791 O O . VAL A 1 113 ? 28.308 8.036 -55.991 1.00 48.00 113 VAL A O 1
ATOM 794 N N . PRO A 1 114 ? 28.171 6.072 -57.046 1.00 47.59 114 PRO A N 1
ATOM 795 C CA . PRO A 1 114 ? 29.268 6.383 -57.940 1.00 47.59 114 PRO A CA 1
ATOM 796 C C . PRO A 1 114 ? 28.666 7.297 -59.007 1.00 47.59 114 PRO A C 1
ATOM 798 O O . PRO A 1 114 ? 27.907 6.854 -59.866 1.00 47.59 114 PRO A O 1
ATOM 801 N N . HIS A 1 115 ? 28.940 8.599 -58.913 1.00 44.72 115 HIS A N 1
ATOM 802 C CA . HIS A 1 115 ? 28.747 9.471 -60.061 1.00 44.72 115 HIS A CA 1
ATOM 803 C C . HIS A 1 115 ? 29.708 8.945 -61.126 1.00 44.72 115 HIS A C 1
ATOM 805 O O . HIS A 1 115 ? 30.925 8.977 -60.935 1.00 44.72 115 HIS A O 1
ATOM 811 N N . GLY A 1 116 ? 29.134 8.324 -62.158 1.00 48.47 116 GLY A N 1
ATOM 812 C CA . GLY A 1 116 ? 29.856 7.611 -63.196 1.00 48.47 116 GLY A CA 1
ATOM 813 C C . GLY A 1 116 ? 30.988 8.465 -63.747 1.00 48.47 116 GLY A C 1
ATOM 814 O O . GLY A 1 116 ? 30.775 9.590 -64.202 1.00 48.47 116 GLY A O 1
ATOM 815 N N . GLY A 1 117 ? 32.196 7.910 -63.688 1.00 42.47 117 GLY A N 1
ATOM 816 C CA . GLY A 1 117 ? 33.306 8.410 -64.472 1.00 42.47 117 GLY A CA 1
ATOM 817 C C . GLY A 1 117 ? 32.908 8.418 -65.943 1.00 42.47 117 GLY A C 1
ATOM 818 O O . GLY A 1 117 ? 32.380 7.433 -66.459 1.00 42.47 117 GLY A O 1
ATOM 819 N N . HIS A 1 118 ? 33.173 9.538 -66.609 1.00 48.62 118 HIS A N 1
ATOM 820 C CA . HIS A 1 118 ? 33.323 9.559 -68.054 1.00 48.62 118 HIS A CA 1
ATOM 821 C C . HIS A 1 118 ? 34.508 8.647 -68.394 1.00 48.62 118 HIS A C 1
ATOM 823 O O . HIS A 1 118 ? 35.667 9.023 -68.222 1.00 48.62 118 HIS A O 1
ATOM 829 N N . GLY A 1 119 ? 34.200 7.415 -68.795 1.00 43.06 119 GLY A N 1
ATOM 830 C CA . GLY A 1 119 ? 35.144 6.519 -69.442 1.00 43.06 119 GLY A CA 1
ATOM 831 C C . GLY A 1 119 ? 35.401 7.017 -70.859 1.00 43.06 119 GLY A C 1
ATOM 832 O O . GLY A 1 119 ? 34.467 7.223 -71.629 1.00 43.06 119 GLY A O 1
ATOM 833 N N . ALA A 1 120 ? 36.672 7.248 -71.165 1.00 53.50 120 ALA A N 1
ATOM 834 C CA . ALA A 1 120 ? 37.164 7.527 -72.502 1.00 53.50 120 ALA A CA 1
ATOM 835 C C . ALA A 1 120 ? 37.376 6.225 -73.302 1.00 53.50 120 ALA A C 1
ATOM 837 O O . ALA A 1 120 ? 37.797 5.221 -72.727 1.00 53.50 120 ALA A O 1
ATOM 838 N N . GLY A 1 121 ? 37.185 6.313 -74.627 1.00 48.03 121 GLY A N 1
ATOM 839 C CA . GLY A 1 121 ? 37.637 5.361 -75.661 1.00 48.03 121 GLY A CA 1
ATOM 840 C C . GLY A 1 121 ? 36.497 4.545 -76.290 1.00 48.03 121 GLY A C 1
ATOM 841 O O . GLY A 1 121 ? 35.656 4.043 -75.558 1.00 48.03 121 GLY A O 1
ATOM 842 N N . ALA A 1 122 ? 36.386 4.340 -77.604 1.00 51.53 122 ALA A N 1
ATOM 843 C CA . ALA A 1 122 ? 37.159 4.729 -78.787 1.00 51.53 122 ALA A CA 1
ATOM 844 C C . ALA A 1 122 ? 36.253 4.511 -80.036 1.00 51.53 122 ALA A C 1
ATOM 846 O O . ALA A 1 122 ? 35.073 4.218 -79.873 1.00 51.53 122 ALA A O 1
ATOM 847 N N . ASP A 1 123 ? 36.843 4.611 -81.234 1.00 47.41 123 ASP A N 1
ATOM 848 C CA . ASP A 1 123 ? 36.359 4.174 -82.563 1.00 47.41 123 ASP A CA 1
ATOM 849 C C . ASP A 1 123 ? 35.832 5.281 -83.492 1.00 47.41 123 ASP A C 1
ATOM 851 O O . ASP A 1 123 ? 3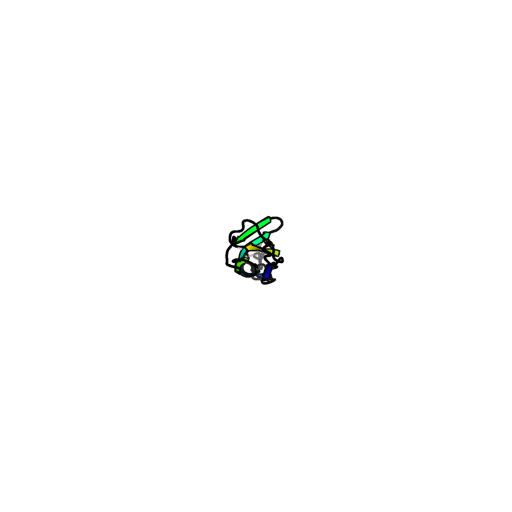4.961 6.078 -83.151 1.00 47.41 123 ASP A O 1
ATOM 855 N N . GLY A 1 124 ? 36.493 5.377 -84.650 1.00 52.47 124 GLY A N 1
ATOM 856 C CA . GLY A 1 124 ? 36.459 6.521 -85.551 1.00 52.47 124 GLY A CA 1
ATOM 857 C C . GLY A 1 124 ? 35.601 6.365 -86.797 1.00 52.47 124 GLY A C 1
ATOM 858 O O . GLY A 1 124 ? 35.010 5.321 -87.033 1.00 52.47 124 GLY A O 1
ATOM 859 N N . GLU A 1 125 ? 35.613 7.439 -87.584 1.00 47.16 125 GLU A N 1
ATOM 860 C CA . GLU A 1 125 ? 35.616 7.506 -89.051 1.00 47.16 125 GLU A CA 1
ATOM 861 C C . GLU A 1 125 ? 36.028 8.927 -89.467 1.00 47.16 125 GLU A C 1
ATOM 863 O O . GLU A 1 125 ? 35.676 9.879 -88.727 1.00 47.16 125 GLU A O 1
#

Mean predicted aligned error: 13.13 Å

Radius of gyration: 30.2 Å; Cα contacts (8 Å, |Δi|>4): 265; chains: 1; bounding box: 53×22×116 Å

Foldseek 3Di:
DQFQKDKAKDWDQEAEAQDKTKIFMDIDTPDAQKWKWKWKDDPNDIDTPGPTDNGRMDIDHRHDAAKIKMKMFIDHPPDPDTNDIYDIRIYHYHYPPPPPPDPPPPPPPPPDPPPDDPDDDDDDD